Protein AF-A0A7X7Y7B6-F1 (afdb_monomer)

Sequence (80 aa):
MFEHAGGSASAYVTLQNFNASTEAASLSTDAAGTNIIATAEPDNSFTVFVPNITELYVFSATGGQVIGQVKISLNETVRP

Foldseek 3Di:
DCPDDDFQWKWKKKWFFELPFPFKKFKAQDPVSPHTPDIADHHGMDIDIDPRRDDMDMDTPVNDDTDTDMDTGTDDDDDD

Structure (mmCIF, N/CA/C/O backbone):
data_AF-A0A7X7Y7B6-F1
#
_entry.id   AF-A0A7X7Y7B6-F1
#
loop_
_atom_site.group_PDB
_atom_site.id
_atom_site.type_symbol
_atom_site.label_atom_id
_atom_site.label_alt_id
_atom_site.label_comp_id
_atom_site.label_asym_id
_atom_site.label_entity_id
_atom_site.label_seq_id
_atom_site.pdbx_PDB_ins_code
_atom_site.Cartn_x
_atom_site.Cartn_y
_atom_site.Cartn_z
_atom_site.occupancy
_atom_site.B_iso_or_equiv
_atom_site.auth_seq_id
_atom_site.auth_comp_id
_atom_site.auth_asym_id
_atom_site.auth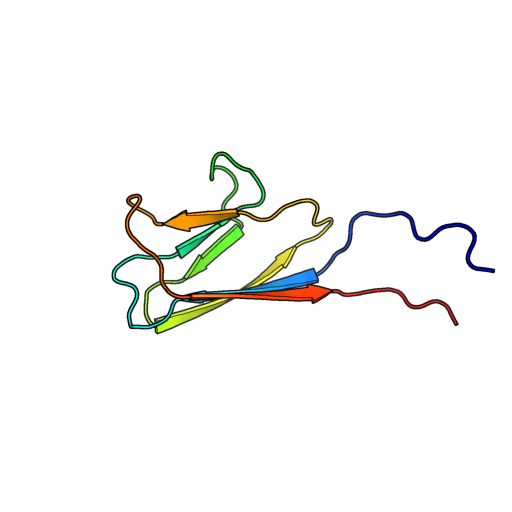_atom_id
_atom_site.pdbx_PDB_model_num
ATOM 1 N N . MET A 1 1 ? -22.614 -11.671 26.511 1.00 41.31 1 MET A N 1
ATOM 2 C CA . MET A 1 1 ? -23.056 -11.134 25.208 1.00 41.31 1 MET A CA 1
ATOM 3 C C . MET A 1 1 ? -22.294 -9.836 25.011 1.00 41.31 1 MET A C 1
ATOM 5 O O . MET A 1 1 ? -22.436 -8.960 25.853 1.00 41.31 1 MET A O 1
ATOM 9 N N . PHE A 1 2 ? -21.396 -9.748 24.028 1.00 34.44 2 PHE A N 1
ATOM 10 C CA . PHE A 1 2 ? -20.731 -8.479 23.717 1.00 34.44 2 PHE A CA 1
ATOM 11 C C . PHE A 1 2 ? -21.701 -7.665 22.861 1.00 34.44 2 PHE A C 1
ATOM 13 O O . PHE A 1 2 ? -21.910 -7.988 21.698 1.00 34.44 2 PHE A O 1
ATOM 20 N N . GLU A 1 3 ? -22.373 -6.685 23.466 1.00 42.41 3 GLU A N 1
ATOM 21 C CA . GLU A 1 3 ? -23.459 -5.942 22.808 1.00 42.41 3 GLU A CA 1
ATOM 22 C C . GLU A 1 3 ? -22.956 -4.876 21.823 1.00 42.41 3 GLU A C 1
ATOM 24 O O . GLU A 1 3 ? -23.725 -4.419 20.981 1.00 42.41 3 GLU A O 1
ATOM 29 N N . HIS A 1 4 ? -21.667 -4.517 21.871 1.00 39.22 4 HIS A N 1
ATOM 30 C CA . HIS A 1 4 ? -21.034 -3.634 20.891 1.00 39.22 4 HIS A CA 1
ATOM 31 C C . HIS A 1 4 ? -19.503 -3.756 20.924 1.00 39.22 4 HIS A C 1
ATOM 33 O O . HIS A 1 4 ? -18.876 -3.442 21.934 1.00 39.22 4 HIS A O 1
ATOM 39 N N . ALA A 1 5 ? -18.900 -4.155 19.804 1.00 45.72 5 ALA A N 1
ATOM 40 C CA . ALA A 1 5 ? -17.509 -3.850 19.479 1.00 45.72 5 ALA A CA 1
ATOM 41 C C . ALA A 1 5 ? -17.547 -2.758 18.401 1.00 45.72 5 ALA A C 1
ATOM 43 O O . ALA A 1 5 ? -17.729 -3.048 17.223 1.00 45.72 5 ALA A O 1
ATOM 44 N N . GLY A 1 6 ? -17.500 -1.493 18.821 1.00 48.44 6 GLY A N 1
ATOM 45 C CA . GLY A 1 6 ? -17.535 -0.336 17.928 1.00 48.44 6 GLY A CA 1
ATOM 46 C C . GLY A 1 6 ? -16.315 0.551 18.150 1.00 48.44 6 GLY A C 1
ATOM 47 O O . GLY A 1 6 ? -16.019 0.910 19.288 1.00 48.44 6 GLY A O 1
ATOM 48 N N . GLY A 1 7 ? -15.615 0.893 17.069 1.00 56.25 7 GLY A N 1
ATOM 49 C CA . GLY A 1 7 ? -14.440 1.765 17.071 1.00 56.25 7 GLY A CA 1
ATOM 50 C C . GLY A 1 7 ? -13.537 1.489 15.870 1.00 56.25 7 GLY A C 1
ATOM 51 O O . GLY A 1 7 ? -13.490 0.367 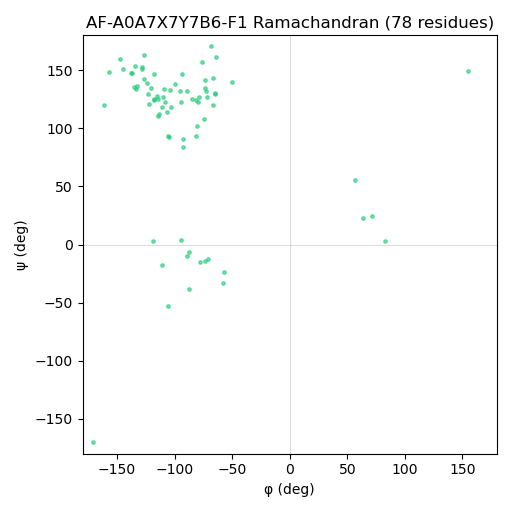15.370 1.00 56.25 7 GLY A O 1
ATOM 52 N N . SER A 1 8 ? -12.838 2.513 15.388 1.00 64.50 8 SER A N 1
ATOM 53 C CA . SER A 1 8 ? -11.849 2.374 14.319 1.00 64.50 8 SER A CA 1
ATOM 54 C C . SER A 1 8 ? -10.680 1.506 14.803 1.00 64.50 8 SER A C 1
ATOM 56 O O . SER A 1 8 ? -10.129 1.749 15.880 1.00 64.50 8 SER A O 1
ATOM 58 N N . ALA A 1 9 ? -10.288 0.488 14.037 1.00 73.00 9 ALA A N 1
ATOM 59 C CA . ALA A 1 9 ? -9.234 -0.430 14.461 1.00 73.00 9 ALA A CA 1
ATOM 60 C C . ALA A 1 9 ? -7.860 0.244 14.371 1.00 73.00 9 ALA A C 1
ATOM 62 O O . ALA A 1 9 ? -7.546 0.891 13.379 1.00 73.00 9 ALA A O 1
ATOM 63 N N . SER A 1 10 ? -7.018 0.097 15.390 1.00 84.00 10 SER A N 1
ATOM 64 C CA . SER A 1 10 ? -5.617 0.526 15.303 1.00 84.00 10 SER A CA 1
ATOM 65 C C . SER A 1 10 ? -4.740 -0.684 15.009 1.00 84.00 10 SER A C 1
ATOM 67 O O . SER A 1 10 ? -4.947 -1.754 15.585 1.00 84.00 10 SER A O 1
ATOM 69 N N . ALA A 1 11 ? -3.763 -0.537 14.119 1.00 85.25 11 ALA A N 1
ATOM 70 C CA . ALA A 1 11 ? -2.893 -1.645 13.735 1.00 85.25 11 ALA A CA 1
ATOM 71 C C . ALA A 1 11 ? -1.481 -1.173 13.408 1.00 85.25 11 ALA A C 1
ATOM 73 O O . ALA A 1 11 ? -1.253 -0.019 13.040 1.00 85.25 11 ALA A O 1
ATOM 74 N N . TYR A 1 12 ? -0.542 -2.110 13.469 1.00 89.38 12 TYR A N 1
ATOM 75 C CA . TYR A 1 12 ? 0.722 -1.967 12.762 1.00 89.38 12 TYR A CA 1
ATOM 76 C C . TYR A 1 12 ? 0.546 -2.453 11.330 1.00 89.38 12 TYR A C 1
ATOM 78 O O . TYR A 1 12 ? 0.127 -3.591 11.100 1.00 89.38 12 TYR A O 1
ATOM 86 N N . VAL A 1 13 ? 0.874 -1.594 10.374 1.00 90.06 13 VAL A N 1
ATOM 87 C CA . VAL A 1 13 ? 0.828 -1.911 8.952 1.00 90.06 13 VAL A CA 1
ATOM 88 C C . VAL A 1 13 ? 2.250 -2.022 8.438 1.00 90.06 13 VAL A C 1
ATOM 90 O O . VAL A 1 13 ? 3.030 -1.078 8.546 1.00 90.06 13 VAL A O 1
ATOM 93 N N . THR A 1 14 ? 2.577 -3.175 7.870 1.00 92.56 14 THR A N 1
ATOM 94 C CA . THR A 1 14 ? 3.841 -3.418 7.185 1.00 92.56 14 THR A CA 1
ATOM 95 C C . THR A 1 14 ? 3.603 -3.385 5.683 1.00 92.56 14 THR A C 1
ATOM 97 O O . THR A 1 14 ? 2.861 -4.215 5.157 1.00 92.56 14 THR A O 1
ATOM 100 N N . LEU A 1 15 ? 4.250 -2.449 4.996 1.00 92.75 15 LEU A N 1
ATOM 101 C CA . LEU A 1 15 ? 4.378 -2.429 3.545 1.00 92.75 15 LEU A CA 1
ATOM 102 C C . LEU A 1 15 ? 5.705 -3.090 3.180 1.00 92.75 15 LEU A C 1
ATOM 104 O O . LEU A 1 15 ? 6.757 -2.642 3.629 1.00 92.75 15 LEU A O 1
ATOM 108 N N . GLN A 1 16 ? 5.669 -4.133 2.361 1.00 93.75 16 GLN A N 1
ATOM 109 C CA . GLN A 1 16 ? 6.869 -4.746 1.812 1.00 93.75 16 GLN A CA 1
ATOM 110 C C . GLN A 1 16 ? 6.858 -4.635 0.295 1.00 93.75 16 GLN A C 1
ATOM 112 O O . GLN A 1 16 ? 5.923 -5.096 -0.357 1.00 93.75 16 GLN A O 1
ATOM 117 N N . ASN A 1 17 ? 7.918 -4.044 -0.240 1.00 93.38 17 ASN A N 1
ATOM 118 C CA . ASN A 1 17 ? 8.140 -3.872 -1.661 1.00 93.38 17 ASN A CA 1
ATOM 119 C C . ASN A 1 17 ? 9.242 -4.841 -2.101 1.00 93.38 17 ASN A C 1
ATOM 121 O O . ASN A 1 17 ? 10.376 -4.760 -1.630 1.00 93.38 17 ASN A O 1
ATOM 125 N N . PHE A 1 18 ? 8.904 -5.819 -2.937 1.00 91.12 18 PHE A N 1
ATOM 126 C CA . PHE A 1 18 ? 9.860 -6.853 -3.324 1.00 91.12 18 PHE A CA 1
ATOM 127 C C . PHE A 1 18 ? 10.863 -6.322 -4.349 1.00 91.12 18 PHE A C 1
ATOM 129 O O . PHE A 1 18 ? 10.584 -5.380 -5.085 1.00 91.12 18 PHE A O 1
ATOM 136 N N . ASN A 1 19 ? 12.028 -6.961 -4.434 1.00 91.06 19 ASN A N 1
ATOM 137 C CA . ASN A 1 19 ? 13.077 -6.615 -5.398 1.00 91.06 19 ASN A CA 1
ATOM 138 C C . ASN A 1 19 ? 12.628 -6.660 -6.872 1.00 91.06 19 ASN A C 1
ATOM 140 O O . ASN A 1 19 ? 13.239 -6.023 -7.722 1.00 91.06 19 ASN A O 1
ATOM 144 N N . ALA A 1 20 ? 11.579 -7.427 -7.179 1.00 89.31 20 ALA A N 1
ATOM 145 C CA . ALA A 1 20 ? 10.987 -7.512 -8.509 1.00 89.31 20 ALA A CA 1
ATOM 146 C C . ALA A 1 20 ? 10.168 -6.265 -8.882 1.00 89.31 20 ALA A C 1
ATOM 148 O O . ALA A 1 20 ? 9.826 -6.091 -10.051 1.00 89.31 20 ALA A O 1
ATOM 149 N N . SER A 1 21 ? 9.837 -5.412 -7.910 1.00 85.50 21 SER A N 1
ATOM 150 C CA . SER A 1 21 ? 9.250 -4.107 -8.182 1.00 85.50 21 SER A CA 1
ATOM 151 C C . SER A 1 21 ? 10.311 -3.180 -8.761 1.00 85.50 21 SER A C 1
ATOM 153 O O . SER A 1 21 ? 11.403 -3.057 -8.215 1.00 85.50 21 SER A O 1
ATOM 155 N N . THR A 1 22 ? 9.993 -2.494 -9.853 1.00 84.44 22 THR A N 1
ATOM 156 C CA . THR A 1 22 ? 10.877 -1.467 -10.425 1.00 84.44 22 THR A CA 1
ATOM 157 C C . THR A 1 22 ? 10.641 -0.089 -9.813 1.00 84.44 22 THR A C 1
ATOM 159 O O . THR A 1 22 ? 11.375 0.844 -10.114 1.00 84.44 22 THR A O 1
ATOM 162 N N . GLU A 1 23 ? 9.616 0.043 -8.969 1.00 90.25 23 GLU A N 1
ATOM 163 C CA . GLU A 1 23 ? 9.119 1.311 -8.441 1.00 90.25 23 GLU A CA 1
ATOM 164 C C . GLU A 1 23 ? 9.012 1.275 -6.915 1.00 90.25 23 GLU A C 1
ATOM 166 O O . GLU A 1 23 ? 8.741 0.228 -6.310 1.00 90.25 23 GLU A O 1
ATOM 171 N N . ALA A 1 24 ? 9.158 2.449 -6.299 1.00 91.00 24 ALA A N 1
ATOM 172 C CA . ALA A 1 24 ? 8.817 2.648 -4.901 1.00 91.00 24 ALA A CA 1
ATOM 173 C C . ALA A 1 24 ? 7.301 2.506 -4.690 1.00 91.00 24 ALA A C 1
ATOM 175 O O . ALA A 1 24 ? 6.488 2.935 -5.517 1.00 91.00 24 ALA A O 1
ATOM 176 N N . ALA A 1 25 ? 6.938 1.920 -3.554 1.00 91.81 25 ALA A N 1
ATOM 177 C CA . ALA A 1 25 ? 5.564 1.739 -3.120 1.00 91.81 25 ALA A CA 1
ATOM 178 C C . ALA A 1 25 ? 5.277 2.662 -1.936 1.00 91.81 25 ALA A C 1
ATOM 180 O O . ALA A 1 25 ? 6.047 2.690 -0.976 1.00 91.81 25 ALA A O 1
ATOM 181 N N . SER A 1 26 ? 4.152 3.365 -1.967 1.00 92.50 26 SER A N 1
ATOM 182 C CA . SER A 1 26 ? 3.711 4.248 -0.891 1.00 92.50 26 SER A CA 1
ATOM 183 C C . SER A 1 26 ? 2.360 3.808 -0.352 1.00 92.50 26 SER A C 1
ATOM 185 O O . SER A 1 26 ? 1.442 3.5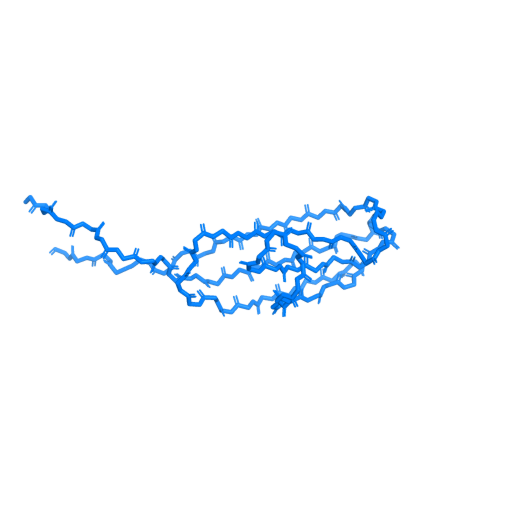03 -1.108 1.00 92.50 26 SER A O 1
ATOM 187 N N . LEU A 1 27 ? 2.235 3.782 0.970 1.00 91.56 27 LEU A N 1
ATOM 188 C CA . LEU A 1 27 ? 0.991 3.516 1.676 1.00 91.56 27 LEU A CA 1
ATOM 189 C C . LEU A 1 27 ? 0.321 4.843 2.033 1.00 91.56 27 LEU A C 1
ATOM 191 O O . LEU A 1 27 ? 0.965 5.725 2.606 1.00 91.56 27 LEU A O 1
ATOM 195 N N . SER A 1 28 ? -0.971 4.954 1.745 1.00 90.44 28 SER A N 1
ATOM 196 C CA . SER A 1 28 ? -1.785 6.126 2.042 1.00 90.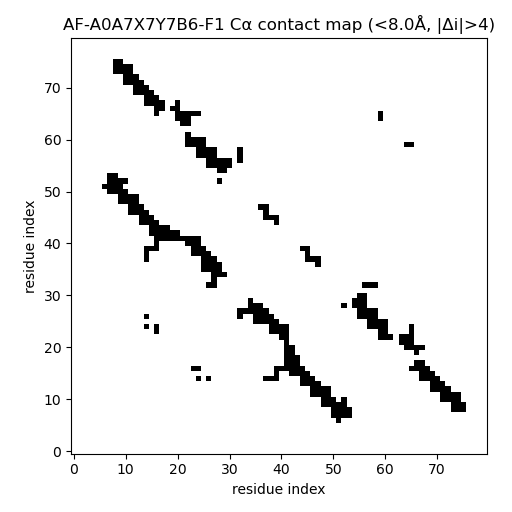44 28 SER A CA 1
ATOM 197 C C . SER A 1 28 ? -3.066 5.773 2.786 1.00 90.44 28 SER A C 1
ATOM 199 O O . SER A 1 28 ? -3.607 4.676 2.642 1.00 90.44 28 SER A O 1
ATOM 201 N N . THR A 1 29 ? -3.559 6.730 3.567 1.00 88.00 29 THR A N 1
ATOM 202 C CA . THR A 1 29 ? -4.856 6.660 4.256 1.00 88.00 29 THR A CA 1
ATOM 203 C C . THR A 1 29 ? -5.987 7.322 3.468 1.00 88.00 29 THR A C 1
ATOM 205 O O . THR A 1 2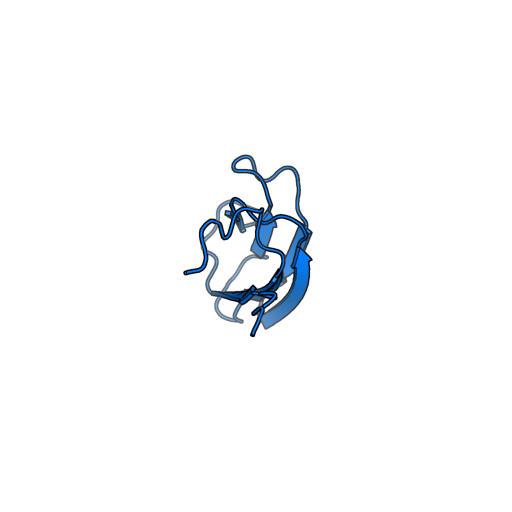9 ? -7.096 7.433 3.983 1.00 88.00 29 THR A O 1
ATOM 208 N N . ASP A 1 30 ? -5.728 7.807 2.252 1.00 86.38 30 ASP A N 1
ATOM 209 C CA . ASP A 1 30 ? -6.753 8.355 1.368 1.00 86.38 30 ASP A CA 1
ATOM 210 C C . ASP A 1 30 ? -6.608 7.833 -0.065 1.00 86.38 30 ASP A C 1
ATOM 212 O O . ASP A 1 30 ? -5.524 7.465 -0.519 1.00 86.38 30 ASP A O 1
ATOM 216 N N . ALA A 1 31 ? -7.731 7.810 -0.784 1.00 87.69 31 ALA A N 1
ATOM 217 C CA . ALA A 1 31 ? -7.802 7.296 -2.148 1.00 87.69 31 ALA A CA 1
ATOM 218 C C . ALA A 1 31 ? -7.106 8.195 -3.187 1.00 87.69 31 ALA A C 1
ATOM 220 O O . ALA A 1 31 ? -6.926 7.772 -4.328 1.00 87.69 31 ALA A O 1
ATOM 221 N N . ALA A 1 32 ? -6.741 9.429 -2.828 1.00 88.00 32 ALA A N 1
ATOM 222 C CA . ALA A 1 32 ? -6.024 10.347 -3.708 1.00 88.00 32 ALA A CA 1
ATOM 223 C C . ALA A 1 32 ? -4.495 10.202 -3.589 1.00 88.00 32 ALA A C 1
ATOM 225 O O . ALA A 1 32 ? -3.772 10.782 -4.397 1.00 88.00 32 ALA A O 1
ATOM 226 N N . GLY A 1 33 ? -3.999 9.441 -2.606 1.00 84.19 33 GLY A N 1
ATOM 227 C CA . GLY A 1 33 ? -2.571 9.269 -2.353 1.00 84.19 33 GLY A CA 1
ATOM 228 C C . GLY A 1 33 ? -1.903 10.516 -1.776 1.00 84.19 33 GLY A C 1
ATOM 229 O O . GLY A 1 33 ? -0.702 10.701 -1.957 1.00 84.19 33 GLY A O 1
ATOM 230 N N . THR A 1 34 ? -2.659 11.393 -1.108 1.00 88.25 34 THR A N 1
ATOM 231 C CA . THR A 1 34 ? -2.121 12.666 -0.596 1.00 88.25 34 THR A CA 1
ATOM 232 C C . THR A 1 34 ? -1.516 12.542 0.801 1.00 88.25 34 THR A C 1
ATOM 234 O O . THR A 1 34 ? -0.462 13.114 1.073 1.00 88.25 34 THR A O 1
ATOM 237 N N . ASN A 1 35 ? -2.124 11.742 1.676 1.00 88.44 35 ASN A N 1
ATOM 238 C CA . ASN A 1 35 ? -1.606 11.417 2.999 1.00 88.44 35 ASN A CA 1
ATOM 239 C C . ASN A 1 35 ? -0.791 10.133 2.927 1.00 88.44 35 ASN A C 1
ATOM 241 O O . ASN A 1 35 ? -1.306 9.043 3.190 1.00 88.44 35 ASN A O 1
ATOM 245 N N . ILE A 1 36 ? 0.478 10.253 2.545 1.00 91.06 36 ILE A N 1
ATOM 246 C CA . ILE A 1 36 ? 1.425 9.138 2.583 1.00 91.06 36 ILE A CA 1
ATOM 247 C C . ILE A 1 36 ? 1.915 8.932 4.017 1.00 91.06 36 ILE A C 1
ATOM 249 O O . ILE A 1 36 ? 2.411 9.856 4.658 1.00 91.06 36 ILE A O 1
ATOM 253 N N . ILE A 1 37 ? 1.798 7.701 4.506 1.00 90.88 37 ILE A N 1
ATOM 254 C CA . ILE A 1 37 ? 2.187 7.307 5.869 1.00 90.88 37 ILE A CA 1
ATOM 255 C C . ILE A 1 37 ? 3.411 6.385 5.903 1.00 90.88 37 ILE A C 1
ATOM 257 O O . ILE A 1 37 ? 4.043 6.244 6.947 1.00 90.88 37 ILE A O 1
ATOM 261 N N . ALA A 1 38 ? 3.760 5.763 4.776 1.00 91.19 38 ALA A N 1
ATOM 262 C CA . ALA A 1 38 ? 4.984 4.985 4.613 1.00 91.19 38 ALA A CA 1
ATOM 263 C C . ALA A 1 38 ? 5.367 4.897 3.132 1.00 91.19 38 ALA A C 1
ATOM 265 O O . ALA A 1 38 ? 4.487 4.815 2.279 1.00 91.19 38 ALA A O 1
ATOM 266 N N . THR A 1 39 ? 6.667 4.834 2.844 1.00 93.50 39 THR A N 1
ATOM 267 C CA . THR A 1 39 ? 7.197 4.546 1.504 1.00 93.50 39 THR A CA 1
ATOM 268 C C . THR A 1 39 ? 8.296 3.498 1.619 1.00 93.50 39 THR A C 1
ATOM 270 O O . THR A 1 39 ? 9.156 3.596 2.494 1.00 93.50 39 THR A O 1
ATOM 273 N N . ALA A 1 40 ? 8.256 2.490 0.752 1.00 93.31 40 ALA A N 1
ATOM 274 C CA . ALA A 1 40 ? 9.253 1.435 0.658 1.00 93.31 40 ALA A CA 1
ATOM 275 C C . ALA A 1 40 ? 9.837 1.399 -0.760 1.00 93.31 40 ALA A C 1
ATOM 277 O O . ALA A 1 40 ? 9.114 1.178 -1.735 1.00 93.31 40 ALA A O 1
ATOM 278 N N . GLU A 1 41 ? 11.150 1.587 -0.863 1.00 94.81 41 GLU A N 1
ATOM 279 C CA . GLU A 1 41 ? 11.921 1.329 -2.086 1.00 94.81 41 GLU A CA 1
ATOM 280 C C . GLU A 1 41 ? 11.895 -0.166 -2.455 1.00 94.81 41 GLU A C 1
ATOM 282 O O . GLU A 1 41 ? 11.592 -0.993 -1.587 1.00 94.81 41 GLU A O 1
ATOM 287 N N . PRO A 1 42 ? 12.207 -0.542 -3.709 1.00 93.12 42 PRO A N 1
ATOM 288 C CA . PRO A 1 42 ? 12.386 -1.942 -4.080 1.00 93.12 42 PRO A CA 1
ATOM 289 C C . PRO A 1 42 ? 13.343 -2.685 -3.141 1.00 93.12 42 PRO A C 1
ATOM 291 O O . PRO A 1 42 ? 14.373 -2.147 -2.737 1.00 93.12 42 PRO A O 1
ATOM 294 N N . ASP A 1 43 ? 12.999 -3.934 -2.818 1.00 94.44 43 ASP A N 1
ATOM 295 C CA . ASP A 1 43 ? 13.717 -4.797 -1.863 1.00 94.44 43 ASP A CA 1
ATOM 296 C C . ASP A 1 43 ? 13.729 -4.287 -0.409 1.00 94.44 43 ASP A C 1
ATOM 298 O O . ASP A 1 43 ? 14.580 -4.659 0.399 1.00 94.44 43 ASP A O 1
ATOM 302 N N . ASN A 1 44 ? 12.768 -3.435 -0.045 1.00 94.75 44 ASN A N 1
ATOM 303 C CA . ASN A 1 44 ? 12.665 -2.870 1.295 1.00 94.75 44 ASN A CA 1
ATOM 304 C C . ASN A 1 44 ? 11.281 -3.097 1.922 1.00 94.75 44 ASN A C 1
ATOM 306 O O . ASN A 1 44 ? 10.288 -3.416 1.264 1.00 9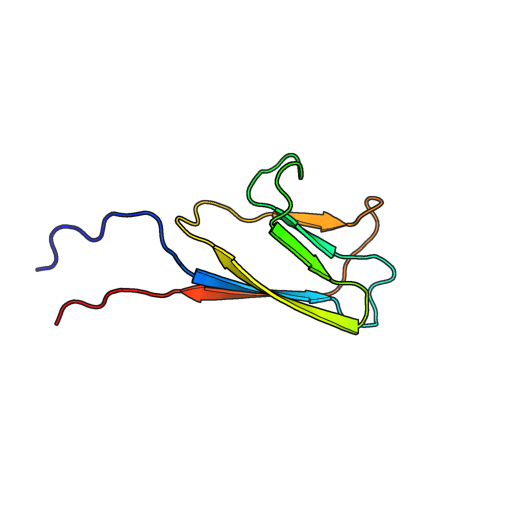4.75 44 ASN A O 1
ATOM 310 N N . SER A 1 45 ? 11.203 -2.927 3.240 1.00 93.50 45 SER A N 1
ATOM 311 C CA . SER A 1 45 ? 9.950 -2.981 3.986 1.00 93.50 45 SER A CA 1
ATOM 312 C C . SER A 1 45 ? 9.884 -1.885 5.037 1.00 93.50 45 SER A C 1
ATOM 314 O O . SER A 1 45 ? 10.894 -1.508 5.627 1.00 93.50 45 SER A O 1
ATOM 316 N N . PHE A 1 46 ? 8.678 -1.395 5.291 1.00 92.94 46 PHE A N 1
ATOM 317 C CA . PHE A 1 46 ? 8.421 -0.371 6.289 1.00 92.94 46 PHE A CA 1
ATOM 318 C C . PHE A 1 46 ? 7.230 -0.768 7.150 1.00 92.94 46 PHE A C 1
ATOM 320 O O . PHE A 1 46 ? 6.218 -1.229 6.628 1.00 92.94 46 PHE A O 1
ATOM 327 N N . THR A 1 47 ? 7.337 -0.586 8.467 1.00 92.75 47 THR A N 1
ATOM 328 C CA . THR A 1 47 ? 6.229 -0.827 9.401 1.00 92.75 47 THR A CA 1
ATOM 329 C C . THR A 1 47 ? 5.867 0.466 10.111 1.00 92.75 47 THR A C 1
ATOM 331 O O . THR A 1 47 ? 6.725 1.090 10.730 1.00 92.75 47 THR A O 1
ATOM 334 N N . VAL A 1 48 ? 4.596 0.853 10.039 1.00 91.25 48 VAL A N 1
ATOM 335 C CA . VAL A 1 48 ? 4.062 2.072 10.654 1.00 91.25 48 VAL A CA 1
ATOM 336 C C . VAL A 1 48 ? 2.856 1.735 11.526 1.00 91.25 48 VAL A C 1
ATOM 338 O O . VAL A 1 48 ? 2.060 0.855 11.199 1.00 91.25 48 VAL A O 1
ATOM 341 N N . PHE A 1 49 ? 2.726 2.421 12.660 1.00 88.50 49 PHE A N 1
ATOM 342 C CA . PHE A 1 49 ? 1.508 2.363 13.460 1.00 88.50 49 PHE A CA 1
ATOM 343 C C . PHE A 1 49 ? 0.466 3.310 12.867 1.00 88.50 49 PHE A C 1
ATOM 345 O O . PHE A 1 49 ? 0.735 4.504 12.730 1.00 88.50 49 PHE A O 1
ATOM 352 N N . VAL A 1 50 ? -0.718 2.790 12.550 1.00 86.25 50 VAL A N 1
ATOM 353 C CA . VAL A 1 50 ? -1.828 3.592 12.031 1.00 86.25 50 VAL A CA 1
ATOM 354 C C . VAL A 1 50 ? -2.961 3.580 13.055 1.00 86.25 50 VAL A C 1
ATOM 356 O O . VAL A 1 50 ? -3.581 2.531 13.274 1.00 86.25 50 VAL A O 1
ATOM 359 N N . PRO A 1 51 ? -3.235 4.721 13.713 1.00 82.94 51 PRO A N 1
ATOM 360 C CA . PRO A 1 51 ? -4.413 4.848 14.551 1.00 82.94 51 PRO A CA 1
ATOM 361 C C . PRO A 1 51 ? -5.658 4.968 13.668 1.00 82.94 51 PRO A C 1
ATOM 363 O O . PRO A 1 51 ? -5.645 5.675 12.664 1.00 82.94 51 PRO A O 1
ATOM 366 N N . ASN A 1 52 ? -6.755 4.335 14.083 1.00 80.69 52 ASN A N 1
ATOM 367 C CA . ASN A 1 52 ? -8.072 4.481 13.455 1.00 80.69 52 ASN A CA 1
ATOM 368 C C . ASN A 1 52 ? -8.127 4.143 11.949 1.00 80.69 52 ASN A C 1
ATOM 370 O O . ASN A 1 52 ? -8.583 4.947 11.140 1.00 80.69 52 ASN A O 1
ATOM 374 N N . ILE A 1 53 ? -7.699 2.942 11.574 1.00 78.62 53 ILE A N 1
ATOM 375 C CA . ILE A 1 53 ? -7.752 2.439 10.201 1.00 78.62 53 ILE A CA 1
ATOM 376 C C . ILE A 1 53 ? -9.205 2.257 9.764 1.00 78.62 53 ILE A C 1
ATOM 378 O O . ILE A 1 53 ? -9.951 1.462 10.339 1.00 78.62 53 ILE A O 1
ATOM 382 N N . THR A 1 54 ? -9.574 2.971 8.706 1.00 80.06 54 THR A N 1
ATOM 383 C CA . THR A 1 54 ? -10.795 2.747 7.925 1.00 80.06 54 THR A CA 1
ATOM 384 C C . THR A 1 54 ? -10.454 2.097 6.591 1.00 80.06 54 THR A C 1
ATOM 386 O O . THR A 1 54 ? -10.979 1.036 6.271 1.00 80.06 54 THR A O 1
ATOM 389 N N . GLU A 1 55 ? -9.530 2.700 5.844 1.00 84.75 55 GLU A N 1
ATOM 390 C CA . GLU A 1 55 ? -9.095 2.251 4.523 1.00 84.75 55 GLU A CA 1
ATOM 391 C C . GLU A 1 55 ? -7.598 2.517 4.339 1.00 84.75 55 GLU A C 1
ATOM 393 O O . GLU A 1 55 ? -7.036 3.443 4.929 1.00 84.75 55 GLU A O 1
ATOM 398 N N . LEU A 1 56 ? -6.947 1.690 3.521 1.00 87.06 56 LEU A N 1
ATOM 399 C CA . LEU A 1 56 ? -5.539 1.825 3.164 1.00 87.06 56 LEU A CA 1
ATOM 400 C C . LEU A 1 56 ? -5.372 1.609 1.665 1.00 87.06 56 LEU A C 1
ATOM 402 O O . LEU A 1 56 ? -5.909 0.655 1.103 1.00 87.06 56 LEU A O 1
ATOM 406 N N . TYR A 1 57 ? -4.582 2.476 1.047 1.00 89.44 57 TYR A N 1
ATOM 407 C CA . TYR A 1 57 ? -4.341 2.501 -0.388 1.00 89.44 57 TYR A CA 1
ATOM 408 C C . TYR A 1 57 ? -2.843 2.394 -0.659 1.00 89.44 57 TYR A C 1
ATOM 410 O O . TYR A 1 57 ? -2.038 3.001 0.047 1.00 89.44 57 TYR A O 1
ATOM 418 N N . VAL A 1 58 ? -2.457 1.620 -1.674 1.00 89.19 58 VAL A N 1
ATOM 419 C CA . VAL A 1 58 ? -1.060 1.501 -2.109 1.00 89.19 58 VAL A CA 1
ATOM 420 C C . VAL A 1 58 ? -0.905 2.174 -3.461 1.00 89.19 58 VAL A C 1
ATOM 422 O O . VAL A 1 58 ? -1.625 1.848 -4.403 1.00 89.19 58 VAL A O 1
ATOM 425 N N . PHE A 1 59 ? 0.061 3.079 -3.552 1.00 87.88 59 PHE A N 1
ATOM 426 C CA . PHE A 1 59 ? 0.400 3.815 -4.760 1.00 87.88 59 PHE A CA 1
ATOM 427 C C . PHE A 1 59 ? 1.822 3.496 -5.197 1.00 87.88 59 PHE A C 1
ATOM 429 O O . PHE A 1 59 ? 2.706 3.278 -4.370 1.00 87.88 59 PHE A O 1
ATOM 436 N N . SER A 1 60 ? 2.045 3.502 -6.505 1.00 89.31 60 SER A N 1
ATOM 437 C CA . SER A 1 60 ? 3.383 3.567 -7.079 1.00 89.31 60 SER A CA 1
ATOM 438 C C . SER A 1 60 ? 3.742 5.019 -7.373 1.00 89.31 60 SER A C 1
ATOM 440 O O . SER A 1 60 ? 2.870 5.818 -7.721 1.00 89.31 60 SER A O 1
ATOM 442 N N . ALA A 1 61 ? 5.022 5.368 -7.247 1.00 76.75 61 ALA A N 1
ATOM 443 C CA . ALA A 1 61 ? 5.484 6.746 -7.429 1.00 76.75 61 ALA A CA 1
ATOM 444 C C . ALA A 1 61 ? 5.139 7.328 -8.814 1.00 76.75 61 ALA A C 1
ATOM 446 O O . ALA A 1 61 ? 4.866 8.520 -8.940 1.00 76.75 61 ALA A O 1
ATOM 447 N N . THR A 1 62 ? 5.134 6.486 -9.850 1.00 83.75 62 THR A N 1
ATOM 448 C CA . THR A 1 62 ? 4.944 6.899 -11.250 1.00 83.75 62 THR A CA 1
ATOM 449 C C . THR A 1 62 ? 3.711 6.287 -11.924 1.00 83.75 62 THR A C 1
ATOM 451 O O . THR A 1 62 ? 3.490 6.506 -13.114 1.00 83.75 62 THR A O 1
ATOM 454 N N . GLY A 1 63 ? 2.897 5.511 -11.200 1.00 79.12 63 GLY A N 1
ATOM 455 C CA . GLY A 1 63 ? 1.797 4.731 -11.784 1.00 79.12 63 GLY A CA 1
ATOM 456 C C . GLY A 1 63 ? 2.228 3.382 -12.383 1.00 79.12 63 GLY A C 1
ATOM 457 O O . GLY A 1 63 ? 1.393 2.663 -12.929 1.00 79.12 63 GLY A O 1
ATOM 458 N N . GLY A 1 64 ? 3.511 3.015 -12.268 1.00 82.62 64 GLY A N 1
ATOM 459 C CA . GLY A 1 64 ? 4.033 1.702 -12.654 1.00 82.62 64 GLY A CA 1
ATOM 460 C C . GLY A 1 64 ?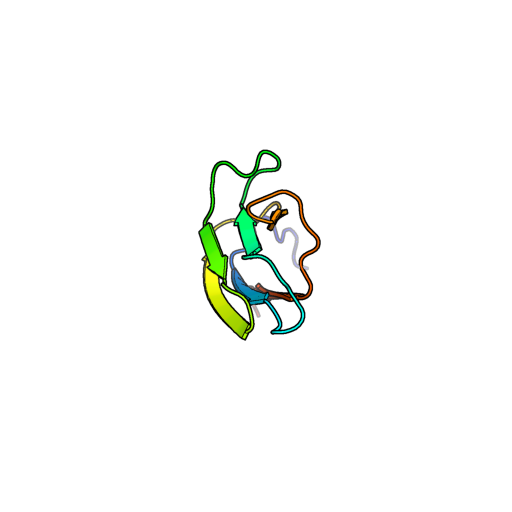 3.551 0.550 -11.762 1.00 82.62 64 GLY A C 1
ATOM 461 O O . GLY A 1 64 ? 2.934 0.756 -10.713 1.00 82.62 64 GLY A O 1
ATOM 462 N N . GLN A 1 65 ? 3.837 -0.686 -12.180 1.00 82.44 65 GLN A N 1
ATOM 463 C CA . GLN A 1 65 ? 3.492 -1.880 -11.409 1.00 82.44 65 GLN A CA 1
ATOM 464 C C . GLN A 1 65 ? 4.382 -1.995 -10.165 1.00 82.44 65 GLN A C 1
ATOM 466 O O . GLN A 1 65 ? 5.605 -2.022 -10.272 1.00 82.44 65 GLN A O 1
ATOM 471 N N . VAL A 1 66 ? 3.755 -2.138 -8.999 1.00 84.69 66 VAL A N 1
ATOM 472 C CA . VAL A 1 66 ? 4.424 -2.492 -7.741 1.00 84.69 66 VAL A CA 1
ATOM 473 C C . VAL A 1 66 ? 4.139 -3.953 -7.423 1.00 84.69 66 VAL A C 1
ATOM 475 O O . VAL A 1 66 ? 2.989 -4.394 -7.478 1.00 84.69 66 VAL A O 1
ATOM 478 N N . ILE A 1 67 ? 5.184 -4.702 -7.071 1.00 88.31 67 ILE A N 1
ATOM 479 C CA . ILE A 1 67 ? 5.076 -6.100 -6.643 1.00 88.31 67 ILE A CA 1
ATOM 480 C C . ILE A 1 67 ? 5.481 -6.175 -5.175 1.00 88.31 67 ILE A C 1
ATOM 482 O O . ILE A 1 67 ? 6.640 -5.971 -4.823 1.00 88.31 67 ILE A O 1
ATOM 486 N N . GLY A 1 68 ? 4.522 -6.475 -4.308 1.00 88.94 68 GLY A N 1
ATOM 487 C CA . GLY A 1 68 ? 4.752 -6.457 -2.872 1.00 88.94 68 GLY A CA 1
ATOM 488 C C . GLY A 1 68 ? 3.598 -7.042 -2.075 1.00 88.94 68 GLY A C 1
ATOM 489 O O . GLY A 1 68 ? 2.671 -7.635 -2.629 1.00 88.94 68 GLY A O 1
ATOM 490 N N . GLN A 1 69 ? 3.661 -6.858 -0.761 1.00 89.56 69 GLN A N 1
ATOM 491 C CA . GLN A 1 69 ? 2.612 -7.265 0.166 1.00 89.56 69 GLN A CA 1
ATOM 492 C C . GLN A 1 69 ? 2.342 -6.185 1.213 1.00 89.56 69 GLN A C 1
ATOM 494 O O . GLN A 1 69 ? 3.249 -5.478 1.654 1.00 89.56 69 GLN A O 1
ATOM 499 N N . VAL A 1 70 ? 1.086 -6.104 1.649 1.00 87.19 70 VAL A N 1
ATOM 500 C CA . VAL A 1 70 ? 0.674 -5.307 2.807 1.00 87.19 70 VAL A CA 1
ATOM 501 C C . VAL A 1 70 ? 0.180 -6.256 3.884 1.00 87.19 70 VAL A C 1
ATOM 503 O O . VAL A 1 70 ? -0.715 -7.065 3.644 1.00 87.19 70 VAL A O 1
ATOM 506 N N . LYS A 1 71 ? 0.758 -6.158 5.080 1.00 88.81 71 LYS A N 1
ATOM 507 C CA . LYS A 1 71 ? 0.350 -6.935 6.250 1.00 88.81 71 LYS A CA 1
ATOM 508 C C . LYS A 1 71 ? -0.190 -6.001 7.321 1.00 88.81 71 LYS A C 1
ATOM 510 O O . LYS A 1 71 ? 0.493 -5.065 7.720 1.00 88.81 71 LYS A O 1
ATOM 515 N N . ILE A 1 72 ? -1.391 -6.287 7.814 1.00 86.88 72 ILE A N 1
ATOM 516 C CA . ILE A 1 72 ? -2.039 -5.527 8.886 1.00 86.88 72 ILE A CA 1
ATOM 517 C C . ILE A 1 72 ? -2.076 -6.411 10.132 1.00 86.88 72 ILE A C 1
ATOM 519 O O . ILE A 1 72 ? -2.665 -7.489 10.116 1.00 86.88 72 ILE A O 1
ATOM 523 N N . SER A 1 73 ? -1.423 -5.962 11.202 1.00 86.69 73 SER A N 1
ATOM 524 C CA . SER A 1 73 ? -1.436 -6.617 12.514 1.00 86.69 73 SER A CA 1
ATOM 525 C C . SER A 1 73 ? -2.319 -5.804 13.455 1.00 86.69 73 SER A C 1
ATOM 527 O O . SER A 1 73 ? -1.866 -4.810 14.028 1.00 86.69 73 SER A O 1
ATOM 529 N N . LEU A 1 74 ? -3.597 -6.182 13.535 1.00 79.12 74 LEU A N 1
ATOM 530 C CA . LEU A 1 74 ? -4.607 -5.494 14.342 1.00 79.12 74 LEU A CA 1
ATOM 531 C C . LEU A 1 74 ? -4.274 -5.609 15.833 1.00 79.12 74 LEU A C 1
ATOM 533 O O . LEU A 1 74 ? -4.046 -6.708 16.339 1.00 79.12 74 LEU A O 1
ATOM 537 N N . ASN A 1 75 ? -4.297 -4.478 16.537 1.00 69.25 75 ASN A N 1
ATOM 538 C CA . ASN A 1 75 ? -4.287 -4.467 17.993 1.00 69.25 75 ASN A CA 1
ATOM 539 C C . ASN A 1 75 ? -5.739 -4.422 18.470 1.00 69.25 75 ASN A C 1
ATOM 541 O O . ASN A 1 75 ? -6.322 -3.349 18.625 1.00 69.25 75 ASN A O 1
ATOM 545 N N . GLU A 1 76 ? -6.336 -5.591 18.681 1.00 63.25 76 GLU A N 1
ATOM 546 C CA . GLU A 1 76 ? -7.677 -5.691 19.253 1.00 63.25 76 GLU A CA 1
ATOM 547 C C . GLU A 1 76 ? -7.607 -5.765 20.780 1.00 63.25 76 GLU A C 1
ATOM 549 O O . GLU A 1 76 ? -6.857 -6.557 21.355 1.00 63.25 76 GLU A O 1
ATOM 554 N N . THR A 1 77 ? -8.427 -4.962 21.458 1.00 53.69 77 THR A N 1
ATOM 555 C CA . THR A 1 77 ? -8.654 -5.123 22.896 1.00 53.69 77 THR A CA 1
ATOM 556 C C . THR A 1 77 ? -9.677 -6.237 23.095 1.00 53.69 77 THR A C 1
ATOM 558 O O . THR A 1 77 ? -10.883 -5.993 23.074 1.00 53.69 77 THR A O 1
ATOM 561 N N . VAL A 1 78 ? -9.212 -7.471 23.289 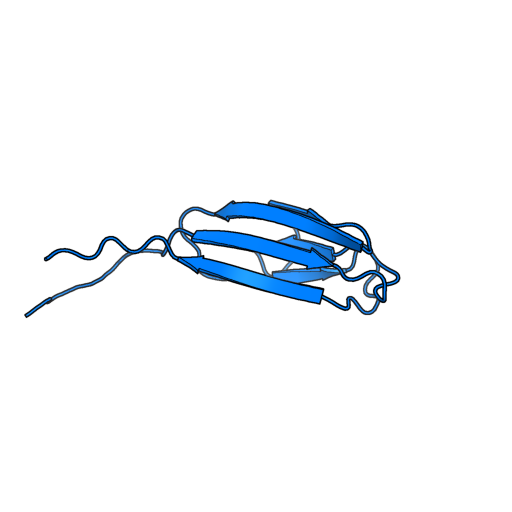1.00 50.62 78 VAL A N 1
ATOM 562 C CA . VAL A 1 78 ? -10.092 -8.581 23.679 1.00 50.62 78 VAL A CA 1
ATOM 563 C C . VAL A 1 78 ? -10.451 -8.396 25.153 1.00 50.62 78 VAL A C 1
ATOM 565 O O . VAL A 1 78 ? -9.599 -8.542 26.030 1.00 50.62 78 VAL A O 1
ATOM 568 N N . ARG A 1 79 ? -11.698 -8.015 25.447 1.00 50.22 79 ARG A N 1
ATOM 569 C CA . ARG A 1 79 ? -12.197 -7.984 26.828 1.00 50.22 79 ARG A CA 1
ATOM 570 C C . ARG A 1 79 ? -12.579 -9.423 27.221 1.00 50.22 79 ARG A C 1
ATOM 572 O O . ARG A 1 79 ? -13.370 -10.007 26.482 1.00 50.22 79 ARG A O 1
ATOM 579 N N . PRO A 1 80 ? -12.014 -10.003 28.297 1.00 48.69 80 PRO A N 1
ATOM 580 C CA . PRO A 1 80 ? -12.412 -11.327 28.779 1.00 48.69 80 PRO A CA 1
ATOM 581 C C . PRO A 1 80 ? -13.865 -11.360 29.267 1.00 48.69 80 PRO A C 1
ATOM 583 O O . PRO A 1 80 ? -14.388 -10.291 29.670 1.00 48.69 80 PRO A O 1
#

Mean predicted aligned error: 6.94 Å

Secondary structure (DSSP, 8-state):
------SPEEEEEEEEE-TT-SS-EEEESSTTS-SEEEEE-TTEEEEEEEEEES--EEEESSS----EEEEEEE------

Nearest PDB structures (foldseek):
  1spp-assembly1_A  TM=5.571E-01  e=5.463E-01  Sus scrofa
  7tl6-assembly1_A  TM=4.943E-01  e=1.781E+00  Mus musculus
  8gld-assembly2_B  TM=4.405E-01  e=1.406E+00  Campylobacter jejuni subsp. jejuni 81-176
  3dl3-assembly4_I  TM=4.491E-01  e=4.861E+00  Aliivibrio fischeri ES114
  3dl3-assembly3_B  TM=4.407E-01  e=5.156E+00  Aliivibrio fischeri ES114

Radius of gyration: 14.7 Å; Cα contacts (8 Å, |Δi|>4): 181; chains: 1; bounding box: 37×24×41 Å

pLDDT: mean 81.49, std 15.41, range [34.44, 94.81]

Solvent-accessible surface area (backbone atoms only — not comparable to full-atom values): 4824 Å² total; per-residue (Å²): 131,87,89,75,93,82,77,64,49,31,28,43,38,32,42,36,23,34,65,88,13,88,39,39,35,33,36,14,69,38,94,83,59,77,51,67,75,48,70,18,49,51,62,31,66,42,77,42,79,41,78,55,51,85,5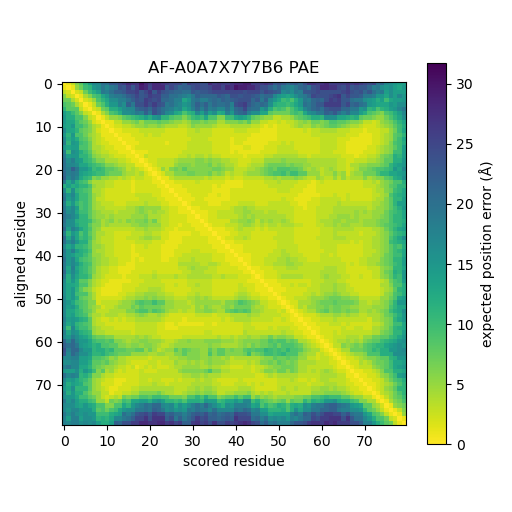9,78,37,80,43,38,86,81,73,58,72,66,42,66,51,77,46,78,50,72,65,74,86,80,77,131